Protein AF-A0A526ZDG7-F1 (afdb_monomer)

Radius of gyration: 17.52 Å; Cα contacts (8 Å, |Δi|>4): 60; chains: 1; bounding box: 36×33×52 Å

Structure (mmCIF, N/CA/C/O backbone):
data_AF-A0A526ZDG7-F1
#
_entry.id   AF-A0A526ZDG7-F1
#
loop_
_atom_site.group_PDB
_atom_site.id
_atom_site.type_symbol
_atom_site.label_atom_id
_atom_site.label_alt_id
_atom_site.label_comp_id
_atom_site.label_asym_id
_atom_site.label_entity_id
_atom_site.label_seq_id
_atom_site.pdbx_PDB_ins_code
_atom_site.Cartn_x
_atom_site.Cartn_y
_atom_site.Cartn_z
_atom_site.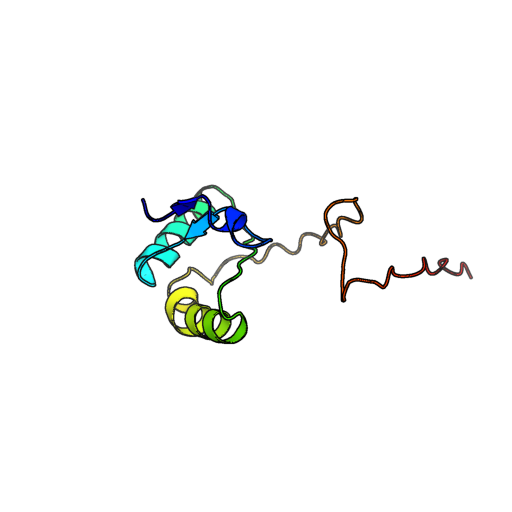occupancy
_atom_site.B_iso_or_equiv
_atom_site.auth_seq_id
_atom_site.auth_comp_id
_atom_site.auth_asym_id
_atom_site.auth_atom_id
_atom_site.pdbx_PDB_model_num
ATOM 1 N N . PRO A 1 1 ? -10.729 -9.755 -6.719 1.00 68.50 1 PRO A N 1
ATOM 2 C CA . PRO A 1 1 ? -9.919 -9.329 -7.892 1.00 68.50 1 PRO A CA 1
ATOM 3 C C . PRO A 1 1 ? -8.658 -8.578 -7.424 1.00 68.50 1 PRO A C 1
ATOM 5 O O . PRO A 1 1 ? -8.742 -7.896 -6.411 1.00 68.50 1 PRO A O 1
ATOM 8 N N . ASN A 1 2 ? -7.518 -8.706 -8.119 1.00 79.62 2 ASN A N 1
ATOM 9 C CA . ASN A 1 2 ? -6.271 -7.938 -7.874 1.00 79.62 2 ASN A CA 1
ATOM 10 C C . ASN A 1 2 ? -5.471 -8.278 -6.598 1.00 79.62 2 ASN A C 1
ATOM 12 O O . ASN A 1 2 ? -4.547 -7.556 -6.236 1.00 79.62 2 ASN A O 1
ATOM 16 N N . LEU A 1 3 ? -5.786 -9.410 -5.963 1.00 84.44 3 LEU A N 1
ATOM 17 C CA . LEU A 1 3 ? -4.986 -10.040 -4.912 1.00 84.44 3 LEU A CA 1
ATOM 18 C C . LEU A 1 3 ? -4.431 -11.355 -5.463 1.00 84.44 3 LEU A C 1
ATOM 20 O O . LEU A 1 3 ? -5.198 -12.258 -5.796 1.00 84.44 3 LEU A O 1
ATOM 24 N N . TRP A 1 4 ? -3.116 -11.444 -5.612 1.00 82.06 4 TRP A N 1
ATOM 25 C CA . TRP A 1 4 ? -2.430 -12.603 -6.177 1.00 82.06 4 TRP A CA 1
ATOM 26 C C . TRP A 1 4 ? -1.802 -13.414 -5.052 1.00 82.06 4 TRP A C 1
ATOM 28 O O . TRP A 1 4 ? -0.972 -12.897 -4.309 1.00 82.06 4 TRP A O 1
ATOM 38 N N . ALA A 1 5 ? -2.192 -14.678 -4.917 1.00 81.94 5 ALA A N 1
ATOM 39 C CA . ALA A 1 5 ? -1.573 -15.609 -3.978 1.00 81.94 5 ALA A CA 1
ATOM 40 C C . ALA A 1 5 ? -0.368 -16.319 -4.614 1.00 81.94 5 ALA A C 1
ATOM 42 O O . ALA A 1 5 ? -0.271 -16.429 -5.834 1.00 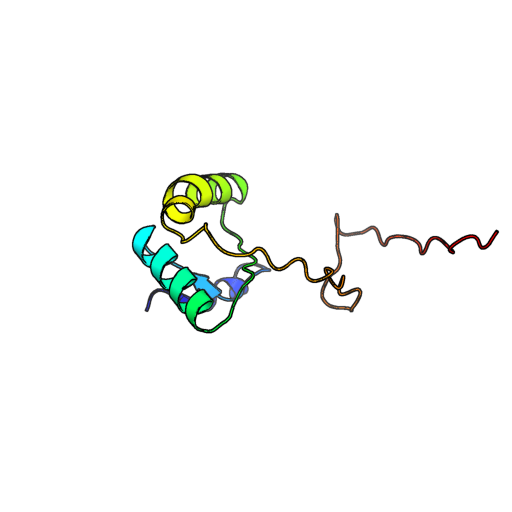81.94 5 ALA A O 1
ATOM 43 N N . GLY A 1 6 ? 0.538 -16.835 -3.782 1.00 72.38 6 GLY A N 1
ATOM 44 C CA . GLY A 1 6 ? 1.632 -17.700 -4.231 1.00 72.38 6 GLY A CA 1
ATOM 45 C C . GLY A 1 6 ? 2.922 -16.970 -4.603 1.00 72.38 6 GLY A C 1
ATOM 46 O O . GLY A 1 6 ? 3.901 -17.630 -4.938 1.00 72.38 6 GLY A O 1
ATOM 47 N N . VAL A 1 7 ? 2.984 -15.640 -4.458 1.00 69.50 7 VAL A N 1
ATOM 48 C CA . VAL A 1 7 ? 4.247 -14.890 -4.619 1.00 69.50 7 VAL A CA 1
ATOM 49 C C . VAL A 1 7 ? 5.309 -15.361 -3.609 1.00 69.50 7 VAL A C 1
ATOM 51 O O . VAL A 1 7 ? 6.499 -15.379 -3.911 1.00 69.50 7 VAL A O 1
ATOM 54 N N . GLY A 1 8 ? 4.863 -15.854 -2.447 1.00 64.00 8 GLY A N 1
ATOM 55 C CA . GLY A 1 8 ? 5.716 -16.450 -1.417 1.00 64.00 8 GLY A CA 1
ATOM 56 C C . GLY A 1 8 ? 6.291 -17.836 -1.751 1.00 64.00 8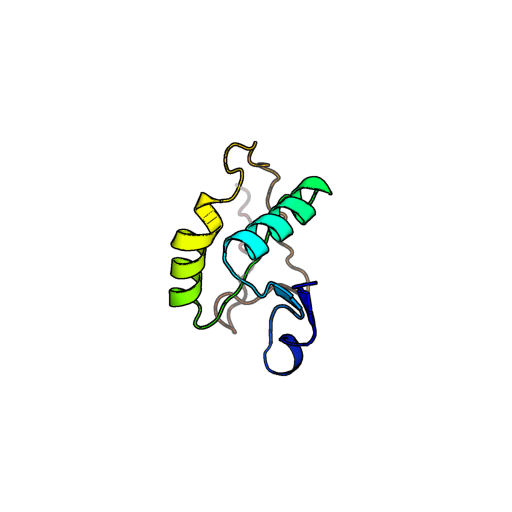 GLY A C 1
ATOM 57 O O . GLY A 1 8 ? 7.146 -18.325 -1.021 1.00 64.00 8 GLY A O 1
ATOM 58 N N . LEU A 1 9 ? 5.846 -18.497 -2.832 1.00 69.81 9 LEU A N 1
ATOM 59 C CA . LEU A 1 9 ? 6.356 -19.824 -3.225 1.00 69.81 9 LEU A CA 1
ATOM 60 C C . LEU A 1 9 ? 7.723 -19.753 -3.913 1.00 69.81 9 LEU A C 1
ATOM 62 O O . LEU A 1 9 ? 8.468 -20.726 -3.911 1.00 69.81 9 LEU A O 1
ATOM 66 N N . VAL A 1 10 ? 8.044 -18.603 -4.504 1.00 65.50 10 VAL A N 1
ATOM 67 C CA . VAL A 1 10 ? 9.296 -18.366 -5.237 1.00 65.50 10 VAL A CA 1
ATOM 68 C C . VAL A 1 10 ? 10.241 -17.417 -4.497 1.00 65.50 10 VAL A C 1
ATOM 70 O O . VAL A 1 10 ? 11.389 -17.253 -4.904 1.00 65.50 10 VAL A O 1
ATOM 73 N N . ARG A 1 11 ? 9.790 -16.815 -3.387 1.00 64.69 11 ARG A N 1
ATOM 74 C CA . ARG A 1 11 ? 10.612 -15.981 -2.503 1.00 64.69 11 ARG A CA 1
ATOM 75 C C . ARG A 1 11 ? 10.073 -15.964 -1.070 1.00 64.69 11 ARG A C 1
ATOM 77 O O . ARG A 1 11 ? 8.875 -15.841 -0.859 1.00 64.69 11 ARG A O 1
ATOM 84 N N . GLY A 1 12 ? 10.971 -15.956 -0.082 1.00 62.25 12 GLY A N 1
ATOM 85 C CA . GLY A 1 12 ? 10.609 -15.644 1.304 1.00 62.25 12 GLY A CA 1
ATOM 86 C C . GLY A 1 12 ? 10.039 -14.224 1.440 1.00 62.25 12 GLY A C 1
ATOM 87 O O . GLY A 1 12 ? 10.646 -13.253 0.985 1.00 62.25 12 GLY A O 1
ATOM 88 N N . GLY A 1 13 ? 8.862 -14.081 2.048 1.00 69.38 13 GLY A N 1
ATOM 89 C CA . GLY A 1 13 ? 8.186 -12.792 2.211 1.00 69.38 13 GLY A CA 1
ATOM 90 C C . GLY A 1 13 ? 6.667 -12.932 2.285 1.00 69.38 13 GLY A C 1
ATOM 91 O O . GLY A 1 13 ? 6.155 -13.995 2.632 1.00 69.38 13 GLY A O 1
ATOM 92 N N . ALA A 1 14 ? 5.946 -11.856 1.958 1.00 75.19 14 ALA A N 1
ATOM 93 C CA . ALA A 1 14 ? 4.486 -11.872 1.914 1.00 75.19 14 ALA A CA 1
ATOM 94 C C . ALA A 1 14 ? 3.978 -12.946 0.935 1.00 75.19 14 ALA A C 1
ATOM 96 O O . ALA A 1 14 ? 4.436 -13.024 -0.200 1.00 75.19 14 ALA A O 1
ATOM 97 N N . GLY A 1 15 ? 3.020 -13.775 1.364 1.00 80.44 15 GLY A N 1
ATOM 98 C CA . GLY A 1 15 ? 2.449 -14.846 0.533 1.00 80.44 15 GLY A CA 1
ATOM 99 C C . GLY A 1 15 ? 1.486 -14.353 -0.553 1.00 80.44 15 GLY A C 1
ATOM 100 O O . GLY A 1 15 ? 1.132 -15.113 -1.458 1.00 80.44 15 GLY A O 1
ATOM 101 N N . THR A 1 16 ? 1.081 -13.086 -0.474 1.00 84.75 16 THR A N 1
ATOM 102 C CA . THR A 1 16 ? 0.097 -12.443 -1.346 1.00 84.75 16 THR A CA 1
ATOM 103 C C . THR A 1 16 ? 0.580 -11.070 -1.805 1.00 84.75 16 THR A C 1
ATOM 105 O O . THR A 1 16 ? 1.230 -10.366 -1.035 1.00 84.75 16 THR A O 1
ATOM 108 N N . ALA A 1 17 ? 0.213 -10.661 -3.019 1.00 88.75 17 ALA A N 1
ATOM 109 C CA . ALA A 1 17 ? 0.537 -9.354 -3.588 1.00 88.75 17 ALA A CA 1
ATOM 110 C C . ALA A 1 17 ? -0.717 -8.638 -4.110 1.00 88.75 17 ALA A C 1
ATOM 112 O O . ALA A 1 17 ? -1.599 -9.272 -4.691 1.00 88.75 17 ALA A O 1
ATOM 113 N N . LEU A 1 18 ? -0.777 -7.317 -3.934 1.00 91.62 18 LEU A N 1
ATOM 114 C CA . LEU A 1 18 ? -1.735 -6.459 -4.634 1.00 91.62 18 LEU A CA 1
ATOM 115 C C . LEU A 1 18 ? -1.150 -6.100 -6.002 1.00 91.62 18 LEU A C 1
ATOM 117 O O . LEU A 1 18 ? -0.029 -5.601 -6.069 1.00 91.62 18 LEU A O 1
ATOM 121 N N . VAL A 1 19 ? -1.880 -6.376 -7.083 1.00 92.44 19 VAL A N 1
ATOM 122 C CA . VAL A 1 19 ? -1.385 -6.197 -8.460 1.00 92.44 19 VAL A CA 1
ATOM 123 C C . VAL A 1 19 ? -2.423 -5.457 -9.295 1.00 92.44 19 VAL A C 1
ATOM 125 O O . VAL A 1 19 ? -3.561 -5.908 -9.416 1.00 92.44 19 VAL A O 1
ATOM 128 N N . GLY A 1 20 ? -2.023 -4.338 -9.892 1.00 94.06 20 GLY A N 1
ATOM 129 C CA . GLY A 1 20 ? -2.876 -3.500 -10.731 1.00 94.06 20 GLY A CA 1
ATOM 130 C C . GLY A 1 20 ? -2.226 -2.149 -11.023 1.00 94.06 20 GLY A C 1
ATOM 131 O O . GLY A 1 20 ? -1.045 -1.947 -10.739 1.00 94.06 20 GLY A O 1
ATOM 132 N N . ASP A 1 21 ? -3.003 -1.224 -11.585 1.00 96.56 21 ASP A N 1
ATOM 133 C CA . ASP A 1 21 ? -2.615 0.187 -11.636 1.00 96.56 21 ASP A CA 1
ATOM 134 C C . ASP A 1 21 ? -2.686 0.846 -10.243 1.00 96.56 21 ASP A C 1
ATOM 136 O O . ASP A 1 21 ? -3.182 0.264 -9.274 1.00 96.56 21 ASP A O 1
ATOM 140 N N . ALA A 1 22 ? -2.159 2.068 -10.128 1.00 96.81 22 ALA A N 1
ATOM 141 C CA . ALA A 1 22 ? -2.046 2.752 -8.843 1.00 96.81 22 ALA A CA 1
ATOM 142 C C . ALA A 1 22 ? -3.407 3.019 -8.177 1.00 96.81 22 ALA A C 1
ATOM 144 O O . ALA A 1 22 ? -3.531 2.858 -6.964 1.00 96.81 22 ALA A O 1
ATOM 145 N N . ALA A 1 23 ? -4.432 3.360 -8.964 1.00 96.75 23 ALA A N 1
ATOM 146 C CA . ALA A 1 23 ? -5.781 3.613 -8.462 1.00 96.75 23 ALA A CA 1
ATOM 147 C C . ALA A 1 23 ? -6.422 2.333 -7.910 1.00 96.75 23 ALA A C 1
ATOM 149 O O . ALA A 1 23 ? -6.981 2.332 -6.816 1.00 96.75 23 ALA A O 1
ATOM 150 N N . THR A 1 24 ? -6.260 1.222 -8.625 1.00 97.00 24 THR A N 1
ATOM 151 C CA . THR A 1 24 ? -6.729 -0.101 -8.212 1.00 97.00 24 THR A CA 1
ATOM 152 C C . THR A 1 24 ? -6.068 -0.551 -6.912 1.00 97.00 24 THR A C 1
ATOM 154 O O . THR A 1 24 ? -6.730 -1.099 -6.029 1.00 97.00 24 THR A O 1
ATOM 157 N N . VAL A 1 25 ? -4.753 -0.348 -6.779 1.00 96.75 25 VAL A N 1
ATOM 158 C CA . VAL A 1 25 ? -4.025 -0.691 -5.549 1.00 96.75 25 VAL A CA 1
ATOM 159 C C . VAL A 1 25 ? -4.483 0.197 -4.390 1.00 96.75 25 VAL A C 1
ATOM 161 O O . VAL A 1 25 ? -4.745 -0.324 -3.306 1.00 96.75 25 VAL A O 1
ATOM 164 N N . ALA A 1 26 ? -4.641 1.504 -4.617 1.00 96.25 26 ALA A N 1
ATOM 165 C CA . ALA A 1 26 ? -5.121 2.444 -3.607 1.00 96.25 26 ALA A CA 1
ATOM 166 C C . ALA A 1 26 ? -6.531 2.086 -3.106 1.00 96.25 26 ALA A C 1
ATOM 168 O O . ALA A 1 26 ? -6.759 2.043 -1.899 1.00 96.25 26 ALA A O 1
ATOM 169 N N . GLU A 1 27 ? -7.451 1.737 -4.011 1.00 95.69 27 GLU A N 1
ATOM 170 C CA . GLU A 1 27 ? -8.811 1.314 -3.659 1.00 95.69 27 GLU A CA 1
ATOM 171 C C . GLU A 1 27 ? -8.808 0.066 -2.764 1.00 95.69 27 GLU A C 1
ATOM 173 O O . GLU A 1 27 ? -9.546 0.007 -1.780 1.00 95.69 27 GLU A O 1
ATOM 178 N N . ARG A 1 28 ? -7.945 -0.919 -3.050 1.00 95.06 28 ARG A N 1
ATOM 179 C CA . ARG A 1 28 ? -7.822 -2.132 -2.221 1.00 95.06 28 ARG A CA 1
ATOM 180 C C . ARG A 1 28 ? -7.237 -1.841 -0.844 1.00 95.06 28 ARG A C 1
ATOM 182 O O . ARG A 1 28 ? -7.685 -2.428 0.138 1.00 95.06 28 ARG A O 1
ATOM 189 N N . ILE A 1 29 ? -6.258 -0.944 -0.753 1.00 94.88 29 ILE A N 1
ATOM 190 C CA . ILE A 1 29 ? -5.721 -0.498 0.539 1.00 94.88 29 ILE A CA 1
ATOM 191 C C . ILE A 1 29 ? -6.821 0.204 1.345 1.00 94.88 29 ILE A C 1
ATOM 193 O O . ILE A 1 29 ? -6.990 -0.091 2.528 1.00 94.88 29 ILE A O 1
ATOM 197 N N . ASP A 1 30 ? -7.617 1.066 0.709 1.00 93.19 30 ASP A N 1
ATOM 198 C CA . ASP A 1 30 ? -8.718 1.754 1.384 1.00 93.19 30 ASP A CA 1
ATOM 199 C C . ASP A 1 30 ? -9.845 0.791 1.800 1.00 93.19 30 ASP A C 1
ATOM 201 O O . ASP A 1 30 ? -10.410 0.925 2.879 1.00 93.19 30 ASP A O 1
ATOM 205 N N . GLU A 1 31 ? -10.135 -0.252 1.020 1.00 93.56 31 GLU A N 1
ATOM 206 C CA . GLU A 1 31 ? -11.041 -1.331 1.442 1.00 93.56 31 GLU A CA 1
ATOM 207 C C . GLU A 1 31 ? -10.587 -2.002 2.742 1.00 93.56 31 GLU A C 1
ATOM 209 O O . GLU A 1 31 ? -11.394 -2.156 3.662 1.00 93.56 31 GLU A O 1
ATOM 214 N N . TYR A 1 32 ? -9.303 -2.365 2.845 1.00 93.38 32 TYR A N 1
ATOM 215 C CA . TYR A 1 32 ? -8.735 -2.929 4.072 1.00 93.38 32 TYR A CA 1
ATOM 216 C C . TYR A 1 32 ? -8.804 -1.938 5.238 1.00 93.38 32 TYR A C 1
ATOM 218 O O . TYR A 1 32 ? -9.160 -2.312 6.358 1.00 93.38 32 TYR A O 1
ATOM 226 N N . ARG A 1 33 ? -8.541 -0.658 4.969 1.00 91.56 33 ARG A N 1
ATOM 227 C CA . ARG A 1 33 ? -8.682 0.413 5.955 1.00 91.56 33 ARG A CA 1
ATOM 228 C C . ARG A 1 33 ? -10.111 0.526 6.479 1.00 91.56 33 ARG A C 1
ATOM 230 O O . ARG A 1 33 ? -10.311 0.586 7.690 1.00 91.56 33 ARG A O 1
ATOM 237 N N . ARG A 1 34 ? -11.116 0.515 5.597 1.00 91.12 34 ARG A N 1
ATOM 238 C CA . ARG A 1 34 ? -12.538 0.644 5.969 1.00 91.12 34 ARG A CA 1
ATOM 239 C C . ARG A 1 34 ? -13.042 -0.507 6.840 1.00 91.12 34 ARG A C 1
ATOM 241 O O . ARG A 1 34 ? -13.999 -0.310 7.582 1.00 91.12 34 ARG A O 1
ATOM 248 N N . ILE A 1 35 ? -12.400 -1.675 6.789 1.00 94.06 35 ILE A N 1
ATOM 249 C CA . ILE A 1 35 ? -12.708 -2.809 7.680 1.00 94.06 35 ILE A CA 1
ATOM 250 C C . ILE A 1 35 ? -11.852 -2.836 8.958 1.00 94.06 35 ILE A C 1
ATOM 252 O O . ILE A 1 35 ? -11.937 -3.792 9.726 1.00 94.06 35 ILE A O 1
ATOM 256 N N . GLY A 1 36 ? -11.053 -1.793 9.210 1.00 89.88 36 GLY A N 1
ATOM 257 C CA . GLY A 1 36 ? -10.326 -1.591 10.465 1.00 89.88 36 GLY A CA 1
ATOM 258 C C . GLY A 1 36 ? -8.840 -1.955 10.445 1.00 89.88 36 GLY A C 1
ATOM 259 O O . GLY A 1 36 ? -8.225 -1.970 11.508 1.00 89.88 36 GLY A O 1
ATOM 260 N N . ILE A 1 37 ? -8.241 -2.244 9.284 1.00 89.75 37 ILE A N 1
ATOM 261 C CA . ILE A 1 37 ? -6.784 -2.431 9.179 1.00 89.75 37 ILE A CA 1
ATOM 262 C C . ILE A 1 37 ? -6.114 -1.055 9.118 1.00 89.75 37 ILE A C 1
ATOM 264 O O . ILE A 1 37 ? -6.286 -0.312 8.157 1.00 89.75 37 ILE A O 1
ATOM 268 N N . ASP A 1 38 ? -5.343 -0.715 10.147 1.00 86.19 38 ASP A N 1
ATOM 269 C CA . ASP A 1 38 ? -4.703 0.601 10.292 1.00 86.19 38 ASP A CA 1
ATOM 270 C C . ASP A 1 38 ? -3.230 0.627 9.841 1.00 86.19 38 ASP A C 1
ATOM 272 O O . ASP A 1 38 ? -2.680 1.696 9.585 1.00 86.1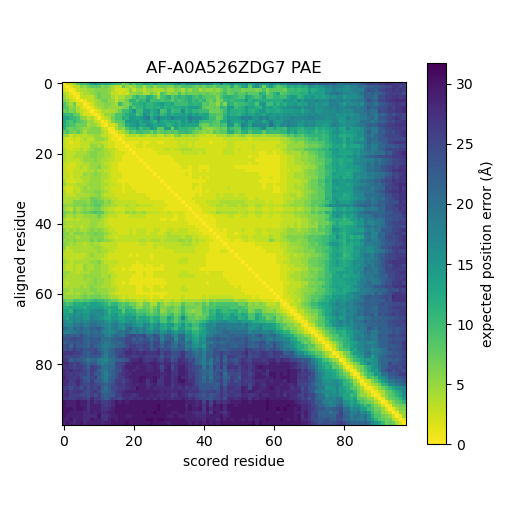9 38 ASP A O 1
ATOM 276 N N . SER A 1 39 ? -2.601 -0.543 9.704 1.00 87.75 39 SER A N 1
ATOM 277 C CA . SER A 1 39 ? -1.161 -0.686 9.480 1.00 87.75 39 SER A CA 1
ATOM 278 C C . SER A 1 39 ? -0.872 -1.680 8.356 1.00 87.75 39 SER A C 1
ATOM 280 O O . SER A 1 39 ? -1.382 -2.800 8.357 1.00 87.75 39 SER A O 1
ATOM 282 N N . PHE A 1 40 ? -0.004 -1.293 7.417 1.00 89.81 40 PHE A N 1
ATOM 283 C CA . PHE A 1 40 ? 0.351 -2.097 6.246 1.00 89.81 40 PHE A CA 1
ATOM 284 C C . PHE A 1 40 ? 1.866 -2.309 6.176 1.00 89.81 40 PHE A C 1
ATOM 286 O O . PHE A 1 40 ? 2.627 -1.353 6.050 1.00 89.81 40 PHE A O 1
ATOM 293 N N . ILE A 1 41 ? 2.307 -3.569 6.215 1.00 89.56 41 ILE A N 1
ATOM 294 C CA . ILE A 1 41 ? 3.703 -3.944 5.958 1.00 89.56 41 ILE A CA 1
ATOM 295 C C . ILE A 1 41 ? 3.809 -4.398 4.504 1.00 89.56 41 ILE A C 1
ATOM 297 O O . ILE A 1 41 ? 3.325 -5.471 4.144 1.00 89.56 41 ILE A O 1
ATOM 301 N N . LEU A 1 42 ? 4.413 -3.558 3.665 1.00 91.62 42 LEU A N 1
ATOM 302 C CA . LEU A 1 42 ? 4.507 -3.770 2.222 1.00 91.62 42 LEU A CA 1
ATOM 303 C C . LEU A 1 42 ? 5.930 -4.143 1.803 1.00 91.62 42 LEU A C 1
ATOM 305 O O . LEU A 1 42 ? 6.913 -3.753 2.429 1.00 91.62 42 LEU A O 1
ATOM 309 N N . SER A 1 43 ? 6.040 -4.880 0.700 1.00 87.56 43 SER A N 1
ATOM 310 C CA . SER A 1 43 ? 7.317 -5.167 0.052 1.00 87.56 43 SER A CA 1
ATOM 311 C C . SER A 1 43 ? 7.117 -5.287 -1.458 1.00 87.56 43 SER A C 1
ATOM 313 O O . SER A 1 43 ? 6.258 -6.057 -1.884 1.00 87.56 43 SER A O 1
ATOM 315 N N . GLY A 1 44 ? 7.913 -4.568 -2.251 1.00 89.31 44 GLY A N 1
ATOM 316 C CA . GLY A 1 44 ? 7.942 -4.656 -3.720 1.00 89.31 44 GLY A CA 1
ATOM 317 C C . GLY A 1 44 ? 9.334 -5.007 -4.251 1.00 89.31 44 GLY A C 1
ATOM 318 O O . GLY A 1 44 ? 10.275 -5.085 -3.467 1.00 89.31 44 GLY A O 1
ATOM 319 N N . TYR A 1 45 ? 9.479 -5.251 -5.553 1.00 87.62 45 TYR A N 1
ATOM 320 C CA . TYR A 1 45 ? 10.740 -5.651 -6.176 1.00 87.62 45 TYR A CA 1
ATOM 321 C C . TYR A 1 45 ? 11.069 -4.881 -7.460 1.00 87.62 45 TYR A C 1
ATOM 323 O O . TYR A 1 45 ? 10.236 -4.865 -8.364 1.00 87.62 45 TYR A O 1
ATOM 331 N N . PRO A 1 46 ? 12.317 -4.405 -7.606 1.00 91.88 46 PRO A N 1
ATOM 332 C CA . PRO A 1 46 ? 13.327 -4.325 -6.549 1.00 91.88 46 PRO A CA 1
ATOM 333 C C . PRO A 1 46 ? 12.897 -3.324 -5.454 1.00 91.88 46 PRO A C 1
ATOM 335 O O . PRO A 1 46 ? 12.048 -2.465 -5.679 1.00 91.88 46 PRO A O 1
ATOM 338 N N . HIS A 1 47 ? 13.394 -3.502 -4.223 1.00 89.75 47 HIS A N 1
ATOM 339 C CA . HIS A 1 47 ? 12.818 -2.836 -3.042 1.00 89.75 47 HIS A CA 1
ATOM 340 C C . HIS A 1 47 ? 12.856 -1.310 -3.104 1.00 89.75 47 HIS A C 1
ATOM 342 O O . HIS A 1 47 ? 11.897 -0.667 -2.683 1.00 89.75 47 HIS A O 1
ATOM 348 N N . LEU A 1 48 ? 13.954 -0.745 -3.600 1.00 93.94 48 LEU A N 1
ATOM 349 C CA . LEU A 1 48 ? 14.145 0.698 -3.639 1.00 93.94 48 LEU A CA 1
ATOM 350 C C . LEU A 1 48 ? 13.197 1.333 -4.658 1.00 93.94 48 LEU A C 1
ATOM 352 O O . LEU A 1 48 ? 12.419 2.220 -4.324 1.00 93.94 48 LEU A O 1
ATOM 356 N N . GLU A 1 49 ? 13.230 0.835 -5.884 1.00 96.31 49 GLU A N 1
ATOM 357 C CA . GLU A 1 49 ? 12.445 1.317 -7.010 1.00 96.31 49 GLU A CA 1
ATOM 358 C C . GLU A 1 49 ? 10.949 1.209 -6.722 1.00 96.31 49 GLU A C 1
ATOM 360 O O . GLU A 1 49 ? 10.208 2.153 -6.985 1.00 96.31 49 GLU A O 1
ATOM 365 N N . GLU A 1 50 ? 10.502 0.113 -6.106 1.00 95.94 50 GLU A N 1
ATOM 366 C CA . GLU A 1 50 ? 9.093 -0.034 -5.742 1.00 95.94 50 GLU A CA 1
ATOM 367 C C . GLU A 1 50 ? 8.683 0.842 -4.557 1.00 95.94 50 GLU A C 1
ATOM 369 O O . GLU A 1 50 ? 7.536 1.283 -4.511 1.00 95.94 50 GLU A O 1
ATOM 374 N N . ALA A 1 51 ? 9.592 1.158 -3.629 1.00 96.69 51 ALA A N 1
ATOM 375 C CA . ALA A 1 51 ? 9.304 2.139 -2.586 1.00 96.69 51 ALA A CA 1
ATOM 376 C C . ALA A 1 51 ? 9.058 3.530 -3.193 1.00 96.69 51 ALA A C 1
ATOM 378 O O . ALA A 1 51 ? 8.083 4.190 -2.830 1.00 96.69 51 ALA A O 1
ATOM 379 N N . TYR A 1 52 ? 9.885 3.939 -4.164 1.00 98.00 52 TYR A N 1
ATOM 380 C CA . TYR A 1 52 ? 9.673 5.179 -4.917 1.00 98.00 52 TYR A CA 1
ATOM 381 C C . TYR A 1 52 ? 8.379 5.130 -5.725 1.00 98.00 52 TYR A C 1
ATOM 383 O O . TYR A 1 52 ? 7.528 6.000 -5.566 1.00 98.00 52 TYR A O 1
ATOM 391 N N . ARG A 1 53 ? 8.168 4.075 -6.516 1.00 97.19 53 ARG A N 1
ATOM 392 C CA . ARG A 1 53 ? 6.957 3.904 -7.328 1.00 97.19 53 ARG A CA 1
ATOM 393 C C . ARG A 1 53 ? 5.687 3.975 -6.482 1.00 97.19 53 ARG A C 1
ATOM 395 O O . ARG A 1 53 ? 4.724 4.631 -6.871 1.00 97.19 53 ARG A O 1
ATOM 402 N N . PHE A 1 54 ? 5.671 3.310 -5.329 1.00 97.06 54 PHE A N 1
ATOM 403 C CA . PHE A 1 54 ? 4.540 3.357 -4.408 1.00 97.06 54 PHE A CA 1
ATOM 404 C C . PHE A 1 54 ? 4.339 4.765 -3.837 1.00 97.06 54 PHE A C 1
ATOM 406 O O . PHE A 1 54 ? 3.214 5.269 -3.837 1.00 97.06 54 PHE A O 1
ATOM 413 N N . GLY A 1 55 ? 5.421 5.405 -3.382 1.00 96.50 55 GLY A N 1
ATOM 414 C CA . GLY A 1 55 ? 5.396 6.761 -2.836 1.00 96.50 55 GLY A CA 1
ATOM 415 C C . GLY A 1 55 ? 4.932 7.817 -3.841 1.00 96.50 55 GLY A C 1
ATOM 416 O O . GLY A 1 55 ? 4.239 8.755 -3.463 1.00 96.50 55 GLY A O 1
ATOM 417 N N . GLU A 1 56 ? 5.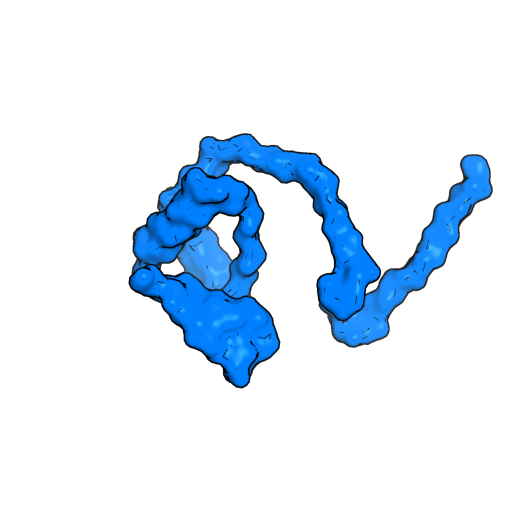263 7.647 -5.118 1.00 97.75 56 GLU A N 1
ATOM 418 C CA . GLU A 1 56 ? 4.914 8.589 -6.184 1.00 97.75 56 GLU A CA 1
ATOM 419 C C . GLU A 1 56 ? 3.516 8.354 -6.755 1.00 97.75 56 GLU A C 1
ATOM 421 O O . GLU A 1 56 ? 2.819 9.312 -7.083 1.00 97.75 56 GLU A O 1
ATOM 426 N N . LEU A 1 57 ? 3.095 7.093 -6.898 1.00 97.88 57 LEU A N 1
ATOM 427 C CA . LEU A 1 57 ? 1.874 6.763 -7.636 1.00 97.88 57 LEU A CA 1
ATOM 428 C C . LEU A 1 57 ? 0.690 6.411 -6.736 1.00 97.88 57 LEU A C 1
ATOM 430 O O . LEU A 1 57 ? -0.441 6.754 -7.068 1.00 97.88 57 LEU A O 1
ATOM 434 N N . VAL A 1 58 ? 0.921 5.700 -5.630 1.00 97.06 58 VAL A N 1
ATOM 435 C CA . VAL A 1 58 ? -0.159 5.156 -4.787 1.00 97.06 58 VAL A CA 1
ATOM 436 C C . VAL A 1 58 ? -0.400 6.031 -3.569 1.00 97.06 58 VAL A C 1
ATOM 438 O O . VAL A 1 58 ? -1.544 6.369 -3.279 1.00 97.06 58 VAL A O 1
ATOM 441 N N . LEU A 1 59 ? 0.664 6.424 -2.866 1.00 95.00 59 LEU A N 1
ATOM 442 C CA . LEU A 1 59 ? 0.562 7.194 -1.62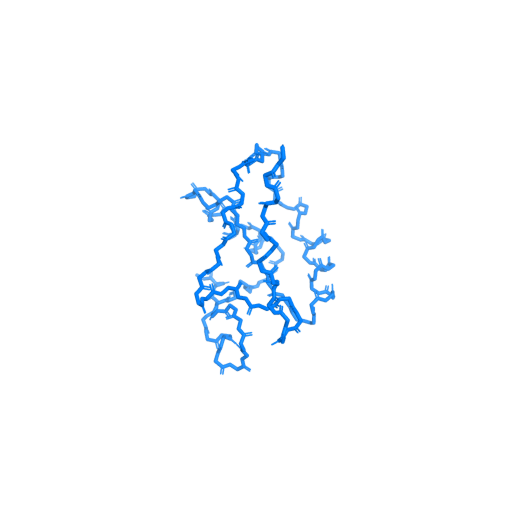8 1.00 95.00 59 LEU A CA 1
ATOM 443 C C . LEU A 1 59 ? -0.269 8.491 -1.771 1.00 95.00 59 LEU A C 1
ATOM 445 O O . LEU A 1 59 ? -1.074 8.745 -0.876 1.00 95.00 59 LEU A O 1
ATOM 449 N N . PRO A 1 60 ? -0.185 9.265 -2.879 1.00 95.81 60 PRO A N 1
ATOM 450 C CA . PRO A 1 60 ? -1.007 10.467 -3.062 1.00 95.81 60 PRO A CA 1
A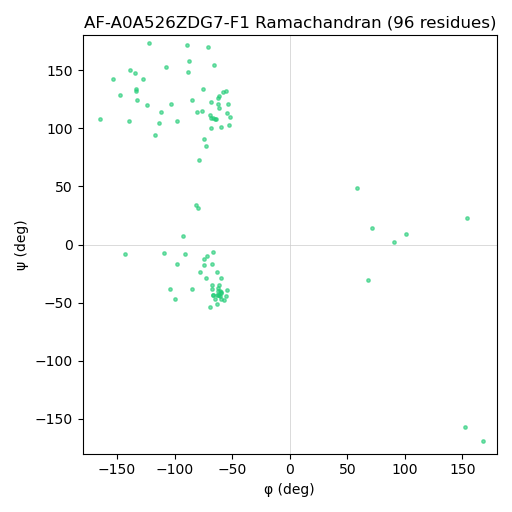TOM 451 C C . PRO A 1 60 ? -2.510 10.200 -3.231 1.00 95.81 60 PRO A C 1
ATOM 453 O O . PRO A 1 60 ? -3.308 11.125 -3.118 1.00 95.81 60 PRO A O 1
ATOM 456 N N . LEU A 1 61 ? -2.900 8.959 -3.535 1.00 96.12 61 LEU A N 1
ATOM 457 C CA . LEU A 1 61 ? -4.294 8.554 -3.740 1.00 96.12 61 LEU A CA 1
ATOM 458 C C . LEU A 1 61 ? -4.959 8.057 -2.448 1.00 96.12 61 LEU A C 1
ATOM 460 O O . LEU A 1 61 ? -6.161 7.793 -2.442 1.00 96.12 61 LEU A O 1
ATOM 464 N N . LEU A 1 62 ? -4.193 7.893 -1.366 1.00 93.06 62 LEU A N 1
ATOM 465 C CA . LEU A 1 62 ? -4.696 7.393 -0.091 1.00 93.06 62 LEU A CA 1
ATOM 466 C C . LEU A 1 62 ? -5.224 8.540 0.788 1.00 93.06 62 LEU A C 1
ATOM 468 O O . LEU A 1 62 ? -4.685 9.648 0.758 1.00 93.06 62 LEU A O 1
ATOM 472 N N . PRO A 1 63 ? -6.242 8.291 1.631 1.00 86.81 63 PRO A N 1
ATOM 473 C CA . PRO A 1 63 ? -6.699 9.260 2.622 1.00 86.81 63 PRO A CA 1
ATOM 474 C C . PRO A 1 63 ? -5.676 9.370 3.766 1.00 86.81 63 PRO A C 1
ATOM 476 O O . PRO A 1 63 ? -5.778 8.696 4.793 1.00 86.81 63 PRO A O 1
ATOM 479 N N . LEU A 1 64 ? -4.658 10.212 3.573 1.00 81.50 64 LEU A N 1
ATOM 480 C CA . LEU A 1 64 ? -3.569 10.413 4.537 1.00 81.50 64 LEU A CA 1
ATOM 481 C C . LEU A 1 64 ? -3.984 11.245 5.757 1.00 81.50 64 LEU A C 1
ATOM 483 O O . LEU A 1 64 ? -3.318 11.164 6.784 1.00 81.50 64 LEU A O 1
ATOM 487 N N . ASP A 1 65 ? -5.094 11.980 5.675 1.00 79.81 65 ASP A N 1
ATOM 488 C CA . ASP A 1 65 ? -5.647 12.765 6.783 1.00 79.81 65 ASP A CA 1
ATOM 489 C C . ASP A 1 65 ? -6.417 11.862 7.759 1.00 79.81 65 ASP A C 1
ATOM 491 O O . ASP A 1 65 ? -7.647 11.782 7.770 1.00 79.81 65 ASP A O 1
ATOM 495 N N . HIS A 1 66 ? -5.669 11.065 8.516 1.00 73.94 66 HIS A N 1
ATOM 496 C CA . HIS A 1 66 ? -6.211 10.178 9.530 1.00 73.94 66 HIS A CA 1
ATOM 497 C C . HIS A 1 66 ? -5.355 10.198 10.784 1.00 73.94 66 HIS A C 1
ATOM 499 O O . HIS A 1 66 ? -4.141 10.389 10.734 1.00 73.94 66 HIS A O 1
ATOM 505 N N . GLU A 1 67 ? -6.003 9.969 11.921 1.00 75.94 67 GLU A N 1
ATOM 506 C CA . GLU A 1 67 ? -5.313 9.885 13.197 1.00 75.94 67 GLU A CA 1
A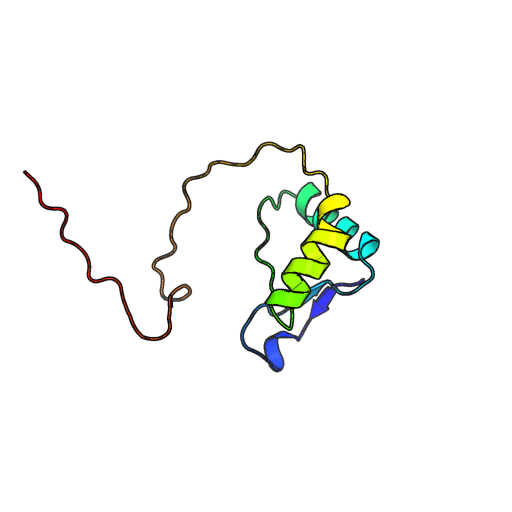TOM 507 C C . GLU A 1 67 ? -4.322 8.712 13.179 1.00 75.94 67 GLU A C 1
ATOM 509 O O . GLU A 1 67 ? -4.695 7.557 12.958 1.00 75.94 67 GLU A O 1
ATOM 514 N N . ILE A 1 68 ? -3.042 9.021 13.387 1.00 72.44 68 ILE A N 1
ATOM 515 C CA . ILE A 1 68 ? -1.988 8.015 13.490 1.00 72.44 68 ILE A CA 1
ATOM 516 C C . ILE A 1 68 ? -2.107 7.375 14.871 1.00 72.44 68 ILE A C 1
ATOM 518 O O . ILE A 1 68 ? -1.885 8.029 15.890 1.00 72.44 68 ILE A O 1
ATOM 522 N N . SER A 1 69 ? -2.442 6.084 14.911 1.00 69.25 69 SER A N 1
ATOM 523 C CA . SER A 1 69 ? -2.508 5.345 16.170 1.00 69.25 69 SER A CA 1
ATOM 524 C C . SER A 1 69 ? -1.110 5.222 16.778 1.00 69.25 69 SER A C 1
ATOM 526 O O . SER A 1 69 ? -0.269 4.468 16.296 1.00 69.25 69 SER A O 1
ATOM 528 N N . THR A 1 70 ? -0.858 5.934 17.873 1.00 67.56 70 THR A N 1
ATOM 529 C CA . THR A 1 70 ? 0.397 5.873 18.641 1.00 67.56 70 THR A CA 1
ATOM 530 C C . THR A 1 70 ? 0.430 4.683 19.604 1.00 67.56 70 THR A C 1
ATOM 532 O O . THR A 1 70 ? 0.996 4.774 20.697 1.00 67.56 70 THR A O 1
ATOM 535 N N . ARG A 1 71 ? -0.182 3.543 19.234 1.00 66.69 71 ARG A N 1
ATOM 536 C CA . ARG A 1 71 ? -0.066 2.327 20.051 1.00 66.69 71 ARG A CA 1
ATOM 537 C C . ARG A 1 71 ? 1.422 2.009 20.234 1.00 66.69 71 ARG A C 1
ATOM 539 O O . ARG A 1 71 ? 2.147 1.981 19.240 1.00 66.69 71 ARG A O 1
ATOM 546 N N . PRO A 1 72 ? 1.881 1.737 21.468 1.00 61.44 72 PRO A N 1
ATOM 547 C CA . PRO A 1 72 ? 3.239 1.271 21.690 1.00 61.44 72 PRO A CA 1
ATOM 548 C C . PRO A 1 72 ? 3.491 0.053 20.806 1.00 61.44 72 PRO A C 1
ATOM 550 O O . PRO A 1 72 ? 2.761 -0.937 20.900 1.00 61.44 72 PRO A O 1
ATOM 553 N N . THR A 1 73 ? 4.494 0.132 19.933 1.00 63.09 73 THR A N 1
ATOM 554 C CA . THR A 1 73 ? 4.923 -1.001 19.118 1.00 63.09 73 THR A CA 1
ATOM 555 C C . THR A 1 73 ? 5.351 -2.112 20.068 1.00 63.09 73 THR A C 1
ATOM 557 O O . THR A 1 73 ? 6.436 -2.064 20.648 1.00 63.09 73 THR A O 1
ATOM 560 N N . ALA A 1 74 ? 4.488 -3.105 20.272 1.00 60.09 74 ALA A N 1
ATOM 561 C CA . ALA A 1 74 ? 4.868 -4.318 20.969 1.00 60.09 74 ALA A CA 1
ATOM 562 C C . ALA A 1 74 ? 5.860 -5.048 20.061 1.00 60.09 74 ALA A C 1
ATOM 564 O O . ALA A 1 74 ? 5.478 -5.664 19.066 1.00 60.09 74 ALA A O 1
ATOM 565 N N . VAL A 1 75 ? 7.149 -4.907 20.361 1.00 60.53 75 VAL A N 1
ATOM 566 C CA . VAL A 1 75 ? 8.206 -5.620 19.650 1.00 60.53 75 VAL A CA 1
ATOM 567 C C . VAL A 1 75 ? 7.990 -7.104 19.925 1.00 60.53 75 VAL A C 1
ATOM 569 O O . VAL A 1 75 ? 8.150 -7.566 21.055 1.00 60.53 75 VAL A O 1
ATOM 572 N N . ASN A 1 76 ? 7.541 -7.845 18.913 1.00 53.22 76 ASN A N 1
ATOM 573 C CA . ASN A 1 76 ? 7.326 -9.277 19.044 1.00 53.22 76 ASN A CA 1
ATOM 574 C C . ASN A 1 76 ? 8.693 -9.971 19.034 1.00 53.22 76 ASN A C 1
ATOM 576 O O . ASN A 1 76 ? 9.214 -10.320 17.982 1.00 53.22 76 ASN A O 1
ATOM 580 N N . MET A 1 77 ? 9.274 -10.151 20.220 1.00 55.59 77 MET A N 1
ATOM 581 C CA . MET A 1 77 ? 10.518 -10.904 20.446 1.00 55.59 77 MET A CA 1
ATOM 582 C C . MET A 1 77 ? 10.264 -12.427 20.463 1.00 55.59 77 MET A C 1
ATOM 584 O O . MET A 1 77 ? 10.886 -13.169 21.222 1.00 55.59 77 MET A O 1
ATOM 588 N N . GLY A 1 78 ? 9.270 -12.892 19.702 1.00 53.72 78 GLY A N 1
ATOM 589 C CA . GLY A 1 78 ? 8.926 -14.301 19.536 1.00 53.72 78 GLY A CA 1
ATOM 590 C C . GLY A 1 78 ? 9.695 -14.951 18.377 1.00 53.72 78 GLY A C 1
ATOM 591 O O . GLY A 1 78 ? 10.336 -14.263 17.588 1.00 53.72 78 GLY A O 1
ATOM 592 N N . PRO A 1 79 ? 9.608 -16.283 18.211 1.00 53.59 79 PRO A N 1
ATOM 593 C CA . PRO A 1 79 ? 10.418 -17.046 17.249 1.00 53.59 79 PRO A CA 1
ATOM 594 C C . PRO A 1 79 ? 10.115 -16.735 15.771 1.00 53.59 79 PRO A C 1
ATOM 596 O O . PRO A 1 79 ? 10.815 -17.220 14.886 1.00 53.59 79 PRO A O 1
ATOM 599 N N . PHE A 1 80 ? 9.090 -15.925 15.500 1.00 52.88 80 PHE A N 1
ATOM 600 C CA . PHE A 1 80 ? 8.800 -15.357 14.190 1.00 52.88 80 PHE A CA 1
ATOM 601 C C . PHE A 1 80 ? 8.913 -13.836 14.298 1.00 52.88 80 PHE A C 1
ATOM 603 O O . PHE A 1 80 ? 7.959 -13.174 14.703 1.00 52.88 80 PHE A O 1
ATOM 610 N N . GLY A 1 81 ? 10.087 -13.289 13.974 1.00 57.09 81 GLY A N 1
ATOM 611 C CA . GLY A 1 81 ? 10.289 -11.839 14.028 1.00 57.09 81 GLY A CA 1
ATOM 612 C C . GLY A 1 81 ? 11.710 -11.331 14.243 1.00 57.09 81 GLY A C 1
ATOM 613 O O . GLY A 1 81 ? 11.850 -10.204 14.700 1.00 57.09 81 GLY A O 1
ATOM 614 N N . GLU A 1 82 ? 12.770 -12.085 13.938 1.00 55.34 82 GLU A N 1
ATOM 615 C CA . GLU A 1 82 ? 14.120 -11.588 14.220 1.00 55.34 82 GLU A CA 1
ATOM 616 C C . GLU A 1 82 ? 15.100 -11.910 13.097 1.00 55.34 82 GLU A C 1
ATOM 618 O O . GLU A 1 82 ? 15.547 -13.044 12.955 1.00 55.34 82 GLU A O 1
ATOM 623 N N . THR A 1 83 ? 15.470 -10.889 12.320 1.00 47.75 83 THR A N 1
ATOM 624 C CA . THR A 1 83 ? 16.892 -10.557 12.169 1.00 47.75 83 THR A CA 1
ATOM 625 C C . THR A 1 83 ? 17.082 -9.169 11.574 1.00 47.75 83 THR A C 1
ATOM 627 O O . THR A 1 83 ? 16.920 -8.946 10.376 1.00 47.75 83 THR A O 1
ATOM 630 N N . VAL A 1 84 ? 17.521 -8.227 12.406 1.00 50.38 84 VAL A N 1
ATOM 631 C CA . VAL A 1 84 ? 18.368 -7.156 11.887 1.00 50.38 84 VAL A CA 1
ATOM 632 C C . VAL A 1 84 ? 19.696 -7.829 11.528 1.00 50.38 84 VAL A C 1
ATOM 634 O O . VAL A 1 84 ? 20.393 -8.330 12.404 1.00 50.38 84 VAL A O 1
ATOM 637 N N . ALA A 1 85 ? 19.998 -7.907 10.231 1.00 44.84 85 ALA A N 1
ATOM 638 C CA . ALA A 1 85 ? 21.259 -8.424 9.690 1.00 44.84 85 ALA A CA 1
ATOM 639 C C . ALA A 1 85 ? 21.631 -9.880 10.071 1.00 44.84 85 ALA A C 1
ATOM 641 O O . ALA A 1 85 ? 22.767 -10.135 10.459 1.00 44.84 85 ALA A O 1
ATOM 642 N N . GLY A 1 86 ? 20.694 -10.827 9.934 1.00 48.62 86 GLY A N 1
ATOM 643 C CA . GLY A 1 86 ? 20.946 -12.279 9.781 1.00 48.62 86 GLY A CA 1
ATOM 644 C C . GLY A 1 86 ? 21.535 -13.076 10.959 1.00 48.62 86 GLY A C 1
ATOM 645 O O . GLY A 1 86 ? 21.179 -14.237 11.112 1.00 48.62 86 GLY A O 1
ATOM 646 N N . ASP A 1 87 ? 22.348 -12.467 11.826 1.00 48.53 87 ASP A N 1
ATOM 647 C CA . ASP A 1 87 ? 23.227 -13.214 12.740 1.00 48.53 87 ASP A CA 1
ATOM 648 C C . ASP A 1 87 ? 23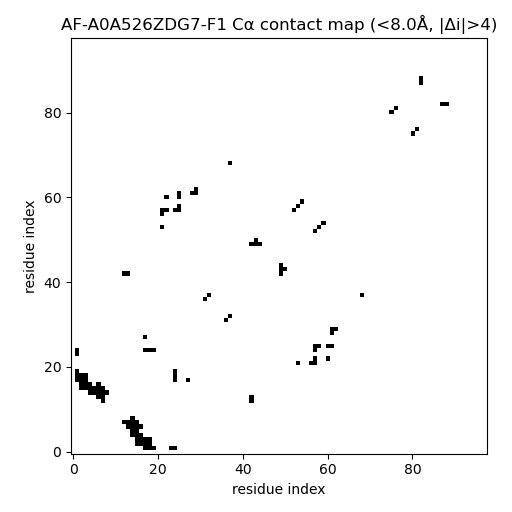.381 -12.597 14.141 1.00 48.53 87 ASP A C 1
ATOM 650 O O . ASP A 1 87 ? 23.973 -13.214 15.028 1.00 48.53 87 ASP A O 1
ATOM 654 N N . HIS A 1 88 ? 22.867 -11.387 14.384 1.00 47.34 88 HIS A N 1
ATOM 655 C CA . HIS A 1 88 ? 23.147 -10.658 15.625 1.00 47.34 88 HIS A CA 1
ATOM 656 C C . HIS A 1 88 ? 21.898 -10.488 16.489 1.00 47.34 88 HIS A C 1
ATOM 658 O O . HIS A 1 88 ? 21.048 -9.637 16.236 1.00 47.34 88 HIS A O 1
ATOM 664 N N . ARG A 1 89 ? 21.829 -11.285 17.562 1.00 53.88 89 ARG A N 1
ATOM 665 C CA . ARG A 1 89 ? 20.866 -11.093 18.654 1.00 53.88 89 ARG A CA 1
ATOM 666 C C . ARG A 1 89 ? 21.307 -9.921 19.535 1.00 53.88 89 ARG A C 1
ATOM 668 O O . ARG A 1 89 ? 22.471 -9.904 19.947 1.00 53.88 89 ARG A O 1
ATOM 675 N N . PRO A 1 90 ? 20.416 -8.987 19.907 1.00 54.94 90 PRO A N 1
ATOM 676 C CA . PRO A 1 90 ? 20.720 -8.009 20.941 1.00 54.94 90 PRO A CA 1
ATOM 677 C C . PRO A 1 90 ? 20.997 -8.751 22.252 1.00 54.94 90 PRO A C 1
ATOM 679 O O . PRO A 1 90 ? 20.130 -9.447 22.783 1.00 54.94 90 PRO A O 1
ATOM 682 N N . SER A 1 91 ? 22.212 -8.638 22.790 1.00 58.72 91 SER A N 1
ATOM 683 C CA . SER A 1 91 ? 22.486 -9.143 24.135 1.00 58.72 91 SER A CA 1
ATOM 684 C C . SER A 1 91 ? 21.618 -8.364 25.117 1.00 58.72 91 SER A C 1
ATOM 686 O O . SER A 1 91 ? 21.669 -7.133 25.117 1.00 58.72 91 SER A O 1
ATOM 688 N N . ALA A 1 92 ? 20.840 -9.064 25.943 1.00 56.22 92 ALA A N 1
ATOM 689 C CA . ALA A 1 92 ? 20.027 -8.451 26.985 1.00 56.22 92 ALA A CA 1
ATOM 690 C C . ALA A 1 92 ? 20.906 -7.548 27.865 1.00 56.22 92 ALA A C 1
ATOM 692 O O . ALA A 1 92 ? 21.665 -8.029 28.710 1.00 56.22 92 ALA A O 1
ATOM 693 N N . LEU A 1 93 ? 20.821 -6.233 27.656 1.00 50.19 93 LEU A N 1
ATOM 694 C CA . LEU A 1 93 ? 21.374 -5.269 28.591 1.00 50.19 93 LEU A CA 1
ATOM 695 C C . LEU A 1 93 ? 20.572 -5.440 29.876 1.00 50.19 93 LEU A C 1
ATOM 697 O O . LEU A 1 93 ? 19.385 -5.118 29.935 1.00 50.19 93 LEU A O 1
ATOM 701 N N . ARG A 1 94 ? 21.214 -6.013 30.897 1.00 45.75 94 ARG A N 1
ATOM 702 C CA . ARG A 1 94 ? 20.696 -5.967 32.261 1.00 45.75 94 ARG A CA 1
ATOM 703 C C . ARG A 1 94 ? 20.473 -4.495 32.577 1.00 45.75 94 ARG A C 1
ATOM 705 O O . ARG A 1 94 ? 21.440 -3.741 32.632 1.00 45.75 94 ARG A O 1
ATOM 712 N N . ALA A 1 95 ? 19.215 -4.099 32.751 1.00 47.09 95 ALA A N 1
ATOM 713 C CA . ALA A 1 95 ? 18.880 -2.806 33.317 1.00 47.09 95 ALA A CA 1
ATOM 714 C C . ALA A 1 95 ? 19.656 -2.677 34.635 1.00 47.09 95 ALA A C 1
ATOM 716 O O . ALA A 1 95 ? 19.410 -3.432 35.580 1.00 47.09 95 ALA A O 1
ATOM 717 N N . SER A 1 96 ? 20.661 -1.800 34.664 1.00 41.94 96 SER A N 1
ATOM 718 C CA . SER A 1 96 ? 21.366 -1.489 35.896 1.00 41.94 96 SER A CA 1
ATOM 719 C C . SER A 1 96 ? 20.379 -0.743 36.777 1.00 41.94 96 SER A C 1
ATOM 721 O O . SER A 1 96 ? 20.015 0.393 36.479 1.00 41.94 96 SER A O 1
ATOM 723 N N . GLN A 1 97 ? 19.914 -1.397 37.835 1.00 39.81 97 GLN A N 1
ATOM 724 C CA . GLN A 1 97 ? 19.305 -0.672 38.935 1.00 39.81 97 GLN A CA 1
ATOM 725 C C . GLN A 1 97 ? 20.411 0.124 39.633 1.00 39.81 97 GLN A C 1
ATOM 727 O O . GLN A 1 97 ? 21.424 -0.438 40.059 1.00 39.81 97 GLN A O 1
ATOM 732 N N . SER A 1 98 ? 20.229 1.435 39.707 1.00 42.59 98 SER A N 1
ATOM 733 C CA . SER A 1 98 ? 20.861 2.339 40.666 1.00 42.59 98 SER A CA 1
ATOM 734 C C . SER A 1 98 ? 19.820 3.366 41.067 1.00 42.59 98 SER A C 1
ATOM 736 O O . SER A 1 98 ? 19.084 3.813 40.158 1.00 42.59 98 SER A O 1
#

Sequence (98 aa):
PNLWAGVGLVRGGAGTALVGDAATVAERIDEYRRIGIDSFILSGYPHLEEAYRFGELVLPLLPLDHEISTRPTAVNMGPFGETVAGDHRPSALRASQS

Foldseek 3Di:
DQKDACPCVVHPDDRIDRDDFQLSSLVVVVVCVVVPDQDDDDADPPGPVVVVVCVPRNVVNHPPPDDDPPPPPPQPPDPPHDDPPDDDDPDPDDPDDD

Nearest PDB structures (foldseek):
  7k64-assembly2_G  TM=9.300E-01  e=1.351E-05  Pseudomonas fluorescens Pf0-1
  7k14-assembly2_G  TM=9.253E-01  e=1.777E-05  Pseudomonas fluorescens Pf0-1

Secondary structure (DSSP, 8-state):
--EEE-GGGTSSS-SEEE-S-HHHHHHHHHHHHHTT--------SSHHHHHHHHHHHTGGGS---S-----------SSSS--STTT-PPP-------

Mean predicted aligned error: 12.32 Å

pLDDT: mean 77.12, std 18.21, range [39.81, 98.0]

Solvent-accessible surface area (backbone atoms only — not comparable to full-atom values): 6612 Å² total; per-residue (Å²): 134,54,69,43,73,59,58,32,77,84,40,93,67,66,48,55,42,79,58,74,56,45,67,60,44,30,52,54,53,48,54,44,38,76,76,69,50,90,78,84,92,81,85,54,81,60,57,68,64,35,50,50,52,40,57,70,54,24,53,79,68,44,87,74,89,59,89,77,80,81,69,80,79,76,78,59,89,51,100,78,67,83,65,73,79,83,79,63,76,82,75,82,75,73,80,79,86,127